Protein AF-A0A932S285-F1 (afdb_monomer_lite)

Secondary structure (DSSP, 8-state):
-PPTT-EEEEEEEEGGGHHHHHHHHTTT---EEEEEETTEEEEEEE----

Sequence (50 aa):
RVAAGGALILSGVLARQAEEVAAAYAPFIQLSVWQEREGWVALHGRKPSA

Foldseek 3Di:
DAAQFGKDKDWFAFLVCQVVVQVVCVVFWRWDFPDDDPRITMIMTTGHND

Radius of gyration: 10.81 Å; chains: 1; bounding box: 24×14×33 Å

pLDDT: mean 92.62, std 4.98, range [67.25, 96.56]

Structure (mmCIF, N/CA/C/O backbone):
data_AF-A0A932S285-F1
#
_entry.id   AF-A0A932S285-F1
#
loop_
_atom_site.group_PDB
_atom_site.id
_atom_site.type_symbol
_atom_site.label_atom_id
_atom_site.label_alt_id
_atom_site.label_comp_id
_atom_site.label_as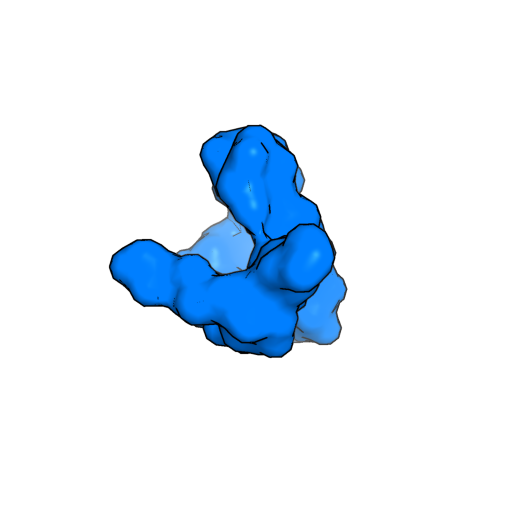ym_id
_atom_site.label_entity_id
_atom_site.label_seq_id
_atom_site.pdbx_PDB_ins_code
_atom_site.Cartn_x
_atom_site.Cartn_y
_atom_site.Cartn_z
_atom_site.occupancy
_atom_site.B_iso_or_equiv
_atom_site.auth_seq_id
_atom_site.auth_comp_id
_atom_site.auth_asym_id
_atom_site.auth_atom_id
_atom_site.pdbx_PDB_model_num
ATOM 1 N N . ARG A 1 1 ? 12.954 8.309 -4.730 1.00 76.81 1 ARG A N 1
ATOM 2 C CA . ARG A 1 1 ? 12.357 7.521 -5.842 1.00 76.81 1 ARG A CA 1
ATOM 3 C C . ARG A 1 1 ? 12.802 6.072 -5.689 1.00 76.81 1 ARG A C 1
ATOM 5 O O . ARG A 1 1 ? 13.968 5.864 -5.394 1.00 76.81 1 ARG A O 1
ATOM 12 N N . VAL A 1 2 ? 11.904 5.102 -5.866 1.00 86.50 2 VAL A N 1
ATOM 13 C CA . VAL A 1 2 ? 12.230 3.665 -5.790 1.00 86.50 2 VAL A CA 1
ATOM 14 C C . VAL A 1 2 ? 12.864 3.218 -7.113 1.00 86.50 2 VAL A C 1
ATOM 16 O O . VAL A 1 2 ? 12.405 3.629 -8.190 1.00 86.50 2 VAL A O 1
ATOM 19 N N . ALA A 1 3 ? 13.934 2.424 -7.037 1.00 90.06 3 ALA A N 1
ATOM 20 C CA . ALA A 1 3 ? 14.568 1.818 -8.207 1.00 90.06 3 ALA A CA 1
ATOM 21 C C . ALA A 1 3 ? 13.628 0.805 -8.885 1.00 90.06 3 ALA A C 1
ATOM 23 O O . ALA A 1 3 ? 12.688 0.311 -8.262 1.00 90.06 3 ALA A O 1
ATOM 24 N N . ALA A 1 4 ? 13.866 0.513 -10.163 1.00 90.88 4 ALA A N 1
ATOM 25 C CA . ALA A 1 4 ? 13.215 -0.596 -10.862 1.00 90.88 4 ALA A CA 1
ATOM 26 C C . ALA A 1 4 ? 13.324 -1.894 -10.039 1.00 90.88 4 ALA A C 1
ATOM 28 O O . ALA A 1 4 ? 14.402 -2.218 -9.544 1.00 90.88 4 ALA A O 1
ATOM 29 N N . GLY A 1 5 ? 12.203 -2.589 -9.824 1.00 91.94 5 GLY A N 1
ATOM 30 C CA . GLY A 1 5 ? 12.151 -3.821 -9.026 1.00 91.94 5 GLY A CA 1
ATOM 31 C C . GLY A 1 5 ? 12.267 -3.624 -7.511 1.00 91.94 5 GLY A C 1
ATOM 32 O O . GLY A 1 5 ? 12.169 -4.594 -6.757 1.00 91.94 5 GLY A O 1
ATOM 33 N N . GLY A 1 6 ? 12.45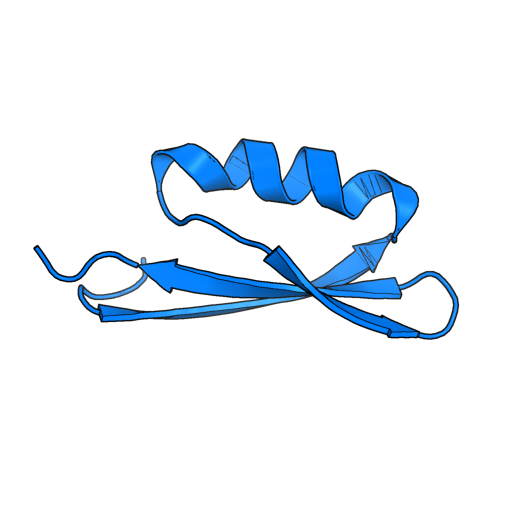3 -2.387 -7.045 1.00 94.12 6 GLY A N 1
ATOM 34 C CA . GLY A 1 6 ? 12.548 -2.062 -5.626 1.00 94.12 6 GLY A CA 1
ATOM 35 C C . GLY A 1 6 ? 11.205 -2.180 -4.905 1.00 94.12 6 GLY A C 1
ATOM 36 O O . GLY 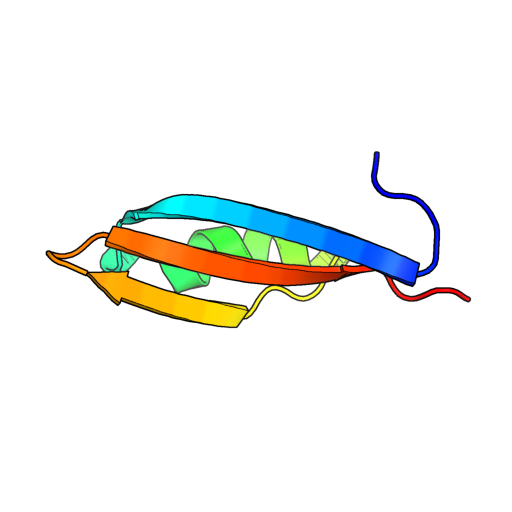A 1 6 ? 10.141 -1.958 -5.487 1.00 94.12 6 GLY A O 1
ATOM 37 N N . ALA A 1 7 ? 11.256 -2.514 -3.616 1.00 94.12 7 ALA A N 1
ATOM 38 C CA . ALA A 1 7 ? 10.086 -2.540 -2.745 1.00 94.12 7 A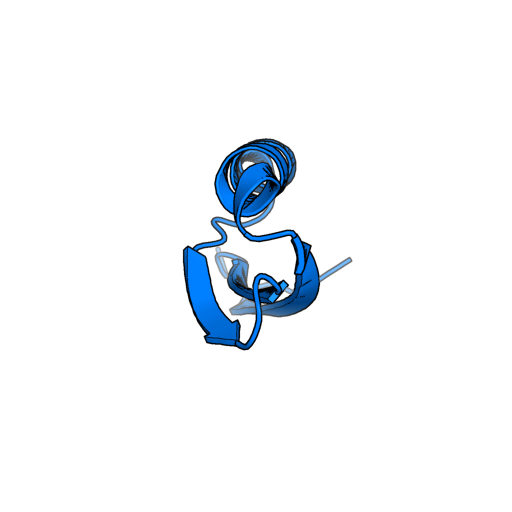LA A CA 1
ATOM 39 C C . ALA A 1 7 ? 9.829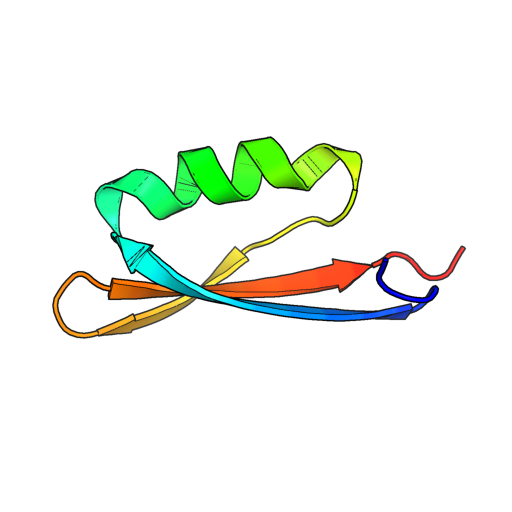 -1.161 -2.116 1.00 94.12 7 ALA A C 1
ATOM 41 O O . ALA A 1 7 ? 10.765 -0.423 -1.805 1.00 94.12 7 ALA A O 1
ATOM 42 N N . LEU A 1 8 ? 8.555 -0.842 -1.906 1.00 94.31 8 LEU A N 1
ATOM 43 C CA . LEU A 1 8 ? 8.085 0.284 -1.110 1.00 94.31 8 LEU A CA 1
ATOM 44 C C . LEU A 1 8 ? 7.159 -0.245 -0.018 1.00 94.31 8 LEU A C 1
ATOM 46 O O . LEU A 1 8 ? 6.252 -1.027 -0.299 1.00 94.31 8 LEU A O 1
ATOM 50 N N . ILE A 1 9 ? 7.386 0.202 1.213 1.00 94.31 9 ILE A N 1
ATOM 51 C CA . ILE A 1 9 ? 6.540 -0.096 2.367 1.00 94.31 9 ILE A CA 1
ATOM 52 C C . ILE A 1 9 ? 6.142 1.243 2.985 1.00 94.31 9 ILE A C 1
ATOM 54 O O . ILE A 1 9 ? 7.009 2.072 3.260 1.00 94.31 9 ILE A O 1
ATOM 58 N N . LEU A 1 10 ? 4.844 1.455 3.187 1.00 93.50 10 LEU A N 1
ATOM 59 C CA . LEU A 1 10 ? 4.295 2.607 3.895 1.00 93.50 10 LEU A CA 1
ATOM 60 C C . LEU A 1 10 ? 3.597 2.104 5.156 1.00 93.50 10 LEU A C 1
ATOM 62 O O . LEU A 1 10 ? 2.553 1.467 5.076 1.00 93.50 10 LEU A O 1
ATOM 66 N N . SER A 1 11 ? 4.173 2.375 6.321 1.00 93.31 11 SER A N 1
ATOM 67 C CA . SER A 1 11 ? 3.568 2.066 7.619 1.00 93.31 11 SER A CA 1
ATOM 68 C C . SER A 1 11 ? 2.890 3.293 8.218 1.00 93.31 11 SER A C 1
ATOM 70 O O . SER A 1 11 ? 3.316 4.416 7.956 1.00 93.31 11 SER A O 1
ATOM 72 N N . GLY A 1 12 ? 1.907 3.080 9.094 1.00 94.31 12 GLY A N 1
ATOM 73 C CA . GLY A 1 12 ? 1.252 4.179 9.809 1.00 94.31 12 GLY A CA 1
ATOM 74 C C . GLY A 1 12 ? 0.183 4.875 8.970 1.00 94.31 12 GLY A C 1
ATOM 75 O O . GLY A 1 12 ? -0.070 6.062 9.147 1.00 94.31 12 GLY A O 1
ATOM 76 N N . VAL A 1 13 ? -0.446 4.145 8.051 1.00 94.06 13 VAL A N 1
ATOM 77 C CA . VAL A 1 13 ? -1.641 4.614 7.346 1.00 94.06 13 VAL A CA 1
ATOM 78 C C . VAL A 1 13 ? -2.853 4.199 8.171 1.00 94.06 13 VAL A C 1
ATOM 80 O O . VAL A 1 13 ? -2.919 3.060 8.618 1.00 94.06 13 VAL A O 1
ATOM 83 N N . LEU A 1 14 ? -3.814 5.089 8.412 1.00 95.88 14 LEU A N 1
ATOM 84 C CA . LEU A 1 14 ? -5.063 4.680 9.063 1.00 95.88 14 LEU A CA 1
ATOM 85 C C . LEU A 1 14 ? -5.825 3.724 8.137 1.00 95.88 14 LEU A C 1
ATOM 87 O O . LEU A 1 14 ? -5.941 4.004 6.947 1.00 95.88 14 LEU A O 1
ATOM 91 N N . ALA A 1 15 ? -6.392 2.640 8.670 1.00 93.44 15 ALA A N 1
ATOM 92 C CA . ALA A 1 15 ? -7.071 1.605 7.879 1.00 93.44 15 ALA A CA 1
ATOM 93 C C . ALA A 1 15 ? -8.147 2.184 6.945 1.00 93.44 15 ALA A C 1
ATOM 95 O O . ALA A 1 15 ? -8.199 1.868 5.761 1.00 93.44 15 ALA A O 1
ATOM 96 N N . ARG A 1 16 ? -8.920 3.154 7.443 1.00 94.69 16 ARG A N 1
ATOM 97 C CA . ARG A 1 16 ? -9.944 3.883 6.672 1.00 94.69 16 ARG A CA 1
ATOM 98 C C . ARG A 1 16 ? -9.408 4.707 5.490 1.00 94.69 16 ARG A C 1
ATOM 100 O O . ARG A 1 16 ? -10.189 5.109 4.643 1.00 94.69 16 ARG A O 1
ATOM 107 N N . GLN A 1 17 ? -8.110 5.009 5.465 1.00 95.25 17 GLN A N 1
ATOM 108 C CA . GLN A 1 17 ? -7.438 5.775 4.406 1.00 95.25 17 GLN A CA 1
ATOM 109 C C . GLN A 1 17 ? -6.570 4.884 3.507 1.00 95.25 17 GLN A C 1
ATOM 111 O O . GLN A 1 17 ? -5.945 5.382 2.574 1.00 95.25 17 GLN A O 1
ATOM 116 N N . ALA A 1 18 ? -6.504 3.578 3.781 1.00 93.44 18 ALA A N 1
ATOM 117 C CA . ALA A 1 18 ? -5.629 2.648 3.077 1.00 93.44 18 ALA A CA 1
ATOM 118 C C . ALA A 1 18 ? -5.861 2.664 1.561 1.00 93.44 18 ALA A C 1
ATOM 120 O O . ALA A 1 18 ? -4.903 2.753 0.795 1.00 93.44 18 ALA A O 1
ATOM 121 N N . GLU A 1 19 ? -7.126 2.629 1.138 1.00 92.94 19 GLU A N 1
ATOM 122 C CA . GLU A 1 19 ? -7.503 2.639 -0.277 1.00 92.94 19 GLU A CA 1
ATOM 123 C C . GLU A 1 19 ? -7.168 3.965 -0.961 1.00 92.94 19 GLU A C 1
ATOM 125 O O . GLU A 1 19 ? -6.613 3.964 -2.057 1.00 92.94 19 GLU A O 1
ATOM 130 N N . GLU A 1 20 ? -7.435 5.095 -0.305 1.00 94.94 20 GLU A N 1
ATOM 131 C CA . GLU A 1 20 ? -7.124 6.426 -0.838 1.00 94.94 20 GLU A CA 1
ATOM 132 C C . GLU A 1 20 ? -5.610 6.602 -1.029 1.00 94.94 20 GLU A C 1
ATOM 134 O O . GLU A 1 20 ? -5.150 7.050 -2.082 1.00 94.94 20 GLU A O 1
ATOM 139 N N . VAL A 1 21 ? -4.817 6.166 -0.043 1.00 93.94 21 VAL A N 1
ATOM 140 C CA . VAL A 1 21 ? -3.353 6.184 -0.131 1.00 93.94 21 VAL A CA 1
ATOM 141 C C . VAL A 1 21 ? -2.865 5.237 -1.228 1.00 93.94 21 VAL A C 1
ATOM 143 O O . VAL A 1 21 ? -2.017 5.623 -2.030 1.00 93.94 21 VAL A O 1
ATOM 146 N N . ALA A 1 22 ? -3.398 4.018 -1.317 1.00 94.06 22 ALA A N 1
ATOM 147 C CA . ALA A 1 22 ? -3.028 3.082 -2.375 1.00 94.06 22 ALA A CA 1
ATOM 148 C C . ALA A 1 22 ? -3.356 3.635 -3.775 1.00 94.06 22 ALA A C 1
ATOM 150 O O . ALA A 1 22 ? -2.518 3.556 -4.675 1.00 94.06 22 ALA A O 1
ATOM 151 N N . ALA A 1 23 ? -4.523 4.262 -3.948 1.00 94.75 23 ALA A N 1
ATOM 152 C CA . ALA A 1 23 ? -4.945 4.884 -5.200 1.00 94.75 23 ALA A CA 1
ATOM 153 C C . ALA A 1 23 ? -4.047 6.066 -5.598 1.00 94.75 23 ALA A C 1
ATOM 155 O O . ALA A 1 23 ? -3.667 6.181 -6.763 1.00 94.75 23 ALA A O 1
ATOM 156 N N . ALA A 1 24 ? -3.636 6.901 -4.639 1.00 94.62 24 ALA A N 1
ATOM 157 C CA . ALA A 1 24 ? -2.704 8.001 -4.891 1.00 94.62 24 ALA A CA 1
ATOM 158 C C . ALA A 1 24 ? -1.329 7.511 -5.388 1.00 94.62 24 ALA A C 1
ATOM 160 O O . ALA A 1 24 ? -0.676 8.183 -6.189 1.00 94.62 24 ALA A O 1
ATOM 161 N N . TYR A 1 25 ? -0.891 6.329 -4.940 1.00 92.69 25 TYR A N 1
ATOM 162 C CA . TYR A 1 25 ? 0.376 5.724 -5.359 1.00 92.69 25 TYR A CA 1
ATOM 163 C C . TYR A 1 25 ? 0.271 4.855 -6.618 1.00 92.69 25 TYR A C 1
ATOM 165 O O . TYR A 1 25 ? 1.297 4.642 -7.270 1.00 92.69 25 TYR A O 1
ATOM 173 N N . ALA A 1 26 ? -0.932 4.421 -7.007 1.00 91.75 26 ALA A N 1
ATOM 174 C CA . ALA A 1 26 ? -1.175 3.530 -8.143 1.00 91.75 26 ALA A CA 1
ATOM 175 C C . ALA A 1 26 ? -0.481 3.934 -9.466 1.00 91.75 26 ALA A C 1
ATOM 177 O O . ALA A 1 26 ? 0.021 3.032 -10.140 1.00 91.75 26 ALA A O 1
ATOM 178 N N . PRO A 1 27 ? -0.352 5.230 -9.841 1.00 91.75 27 PRO A N 1
ATOM 179 C CA . PRO A 1 27 ? 0.368 5.627 -11.059 1.00 91.75 27 PRO A CA 1
ATOM 180 C C . PRO A 1 27 ? 1.870 5.308 -11.040 1.00 91.75 27 PRO A C 1
ATOM 182 O O . PRO A 1 27 ? 2.510 5.257 -12.087 1.00 91.75 27 PRO A O 1
ATOM 185 N N . PHE A 1 28 ? 2.453 5.129 -9.854 1.00 90.25 28 PHE A N 1
ATOM 186 C CA . PHE A 1 28 ? 3.884 4.901 -9.673 1.00 90.25 28 PHE A CA 1
ATOM 187 C C . PHE A 1 28 ? 4.183 3.463 -9.250 1.00 90.25 28 PHE A C 1
ATOM 189 O O . PHE A 1 28 ? 5.127 2.854 -9.758 1.00 90.25 28 PHE A O 1
ATOM 196 N N . ILE A 1 29 ? 3.429 2.956 -8.270 1.00 94.00 29 ILE A N 1
ATOM 197 C CA . ILE A 1 29 ? 3.600 1.646 -7.643 1.00 94.00 29 ILE A CA 1
ATOM 198 C C . ILE A 1 29 ? 2.229 1.172 -7.159 1.00 94.00 29 ILE A C 1
ATOM 200 O O . ILE A 1 29 ? 1.570 1.862 -6.385 1.00 94.00 29 ILE A O 1
ATOM 204 N N . GLN A 1 30 ? 1.827 -0.035 -7.552 1.00 94.00 30 GLN A N 1
ATOM 205 C CA . GLN A 1 30 ? 0.645 -0.667 -6.973 1.00 94.00 30 GLN A CA 1
ATOM 206 C C . GLN A 1 30 ? 0.939 -1.064 -5.525 1.00 94.00 30 GLN A C 1
ATOM 208 O O . GLN A 1 30 ? 1.841 -1.865 -5.270 1.00 94.00 30 GLN A O 1
ATOM 213 N N . LEU A 1 31 ? 0.193 -0.474 -4.592 1.00 95.44 31 LEU A N 1
ATOM 214 C CA . LEU A 1 31 ? 0.277 -0.771 -3.169 1.00 95.44 31 LEU A CA 1
ATOM 215 C C . LEU A 1 31 ? -0.940 -1.587 -2.727 1.00 95.44 31 LEU A C 1
ATOM 217 O O . LEU A 1 31 ? -2.064 -1.298 -3.127 1.00 95.44 31 LEU A O 1
ATOM 221 N N . SER A 1 32 ? -0.710 -2.568 -1.864 1.00 94.25 32 SER A N 1
ATOM 222 C CA . SER A 1 32 ? -1.731 -3.392 -1.216 1.00 94.25 32 SER A CA 1
ATOM 223 C C . SER A 1 32 ? -1.528 -3.398 0.296 1.00 94.25 32 SER A C 1
ATOM 225 O O . SER A 1 32 ? -0.416 -3.174 0.776 1.00 94.25 32 SER A O 1
ATOM 227 N N . VAL A 1 33 ? -2.588 -3.648 1.066 1.00 94.25 33 VAL A N 1
ATOM 228 C CA . VAL A 1 33 ? -2.478 -3.817 2.522 1.00 94.25 33 VAL A CA 1
ATOM 229 C C . VAL A 1 33 ? -1.682 -5.084 2.816 1.00 94.25 33 VAL A C 1
ATOM 231 O O . VAL A 1 33 ? -2.063 -6.176 2.408 1.00 94.25 33 VAL A O 1
ATOM 234 N N . TRP A 1 34 ? -0.565 -4.924 3.521 1.00 94.38 34 TRP A N 1
ATOM 235 C CA . TRP A 1 34 ? 0.250 -6.031 4.007 1.00 94.38 34 TRP A CA 1
ATOM 236 C C . TRP A 1 34 ? -0.301 -6.568 5.322 1.00 94.38 34 TRP A C 1
ATOM 238 O O . TRP A 1 34 ? -0.446 -7.773 5.504 1.00 94.38 34 TRP A O 1
ATOM 248 N N . GLN A 1 35 ? -0.576 -5.654 6.252 1.00 94.38 35 GLN A N 1
ATOM 249 C CA . GLN A 1 35 ? -1.015 -5.981 7.597 1.00 94.38 35 GLN A CA 1
ATOM 250 C C . GLN A 1 35 ? -1.787 -4.810 8.198 1.00 94.38 35 GLN A C 1
ATOM 252 O O . GLN A 1 35 ? -1.457 -3.654 7.939 1.00 94.38 35 GLN A O 1
ATOM 257 N N . GLU A 1 36 ? -2.764 -5.126 9.043 1.00 94.88 36 GLU A N 1
ATOM 258 C CA . GLU A 1 36 ? -3.503 -4.177 9.873 1.00 94.88 36 GLU A CA 1
ATOM 259 C C . GLU A 1 36 ? -3.320 -4.509 11.360 1.00 94.88 36 GLU A C 1
ATOM 261 O O . GLU A 1 36 ? -3.321 -5.681 11.745 1.00 94.88 36 GLU A O 1
ATOM 266 N N . ARG A 1 37 ? -3.147 -3.484 12.200 1.00 95.00 37 ARG A N 1
ATOM 267 C CA . ARG A 1 37 ? -3.068 -3.573 13.663 1.00 95.00 37 ARG A CA 1
ATOM 268 C C . ARG A 1 37 ? -3.649 -2.312 14.297 1.00 95.00 37 ARG A C 1
ATOM 270 O O . ARG A 1 37 ? -3.179 -1.217 14.013 1.00 95.00 37 ARG A O 1
ATOM 277 N N . GLU A 1 38 ? -4.639 -2.475 15.175 1.00 93.56 38 GLU A N 1
ATOM 278 C CA . GLU A 1 38 ? -5.218 -1.379 15.979 1.00 93.56 38 GLU A CA 1
ATOM 279 C C . GLU A 1 38 ? -5.686 -0.175 15.134 1.00 93.56 38 GLU A C 1
ATOM 281 O O . GLU A 1 38 ? -5.508 0.981 15.510 1.00 93.56 38 GLU A O 1
ATOM 286 N N . GLY A 1 39 ? -6.263 -0.441 13.955 1.00 93.19 39 GLY A N 1
ATOM 287 C CA . GLY A 1 39 ? -6.727 0.597 13.027 1.00 93.19 39 GLY A CA 1
ATOM 288 C C . GLY A 1 39 ? -5.624 1.256 12.189 1.00 93.19 39 GLY A C 1
ATOM 289 O O . GLY A 1 39 ? -5.908 2.192 11.439 1.00 93.19 39 GLY A O 1
ATOM 290 N N . TRP A 1 40 ? -4.388 0.762 12.275 1.00 96.00 40 TRP A N 1
ATOM 291 C CA . TRP A 1 40 ? -3.259 1.165 11.442 1.00 96.00 40 TRP A CA 1
ATOM 292 C C . TRP A 1 40 ? -2.879 0.056 10.474 1.00 96.00 40 TRP A C 1
ATOM 294 O O . TRP A 1 40 ? -2.769 -1.103 10.860 1.00 96.00 40 TRP A O 1
ATOM 304 N N . VAL A 1 41 ? -2.604 0.413 9.227 1.00 96.56 41 VAL A N 1
ATOM 305 C CA . VAL A 1 41 ? -2.152 -0.511 8.195 1.00 96.56 41 VAL A CA 1
ATOM 306 C C . VAL A 1 41 ? -0.734 -0.199 7.745 1.00 96.56 41 VAL A C 1
ATOM 308 O O . VAL A 1 41 ? -0.267 0.947 7.751 1.00 96.56 41 VAL A O 1
ATOM 311 N N . ALA A 1 42 ? -0.059 -1.257 7.320 1.00 95.81 42 ALA A N 1
ATOM 312 C CA . ALA A 1 42 ? 1.106 -1.179 6.468 1.00 95.81 42 ALA A CA 1
ATOM 313 C C . ALA A 1 42 ? 0.680 -1.502 5.036 1.00 95.81 42 ALA A C 1
ATOM 315 O O . ALA A 1 42 ? 0.097 -2.553 4.781 1.00 95.81 42 ALA A O 1
ATOM 316 N N . LEU A 1 43 ? 0.989 -0.611 4.103 1.00 96.25 43 LEU A N 1
ATOM 317 C CA . LEU A 1 43 ? 0.878 -0.851 2.673 1.00 96.25 43 LEU A CA 1
ATOM 318 C C . LEU A 1 43 ? 2.230 -1.320 2.138 1.00 96.25 43 LEU A C 1
ATOM 320 O O . LEU A 1 43 ? 3.276 -0.812 2.543 1.00 96.25 43 LEU A O 1
ATOM 324 N N . HIS A 1 44 ? 2.218 -2.257 1.201 1.00 96.50 44 HIS A N 1
ATOM 325 C CA . HIS A 1 44 ? 3.412 -2.736 0.518 1.00 96.50 44 HIS A CA 1
ATOM 326 C C . HIS A 1 44 ? 3.186 -2.773 -0.987 1.00 96.50 44 HIS A C 1
ATOM 328 O O . HIS A 1 44 ? 2.081 -3.019 -1.459 1.00 96.50 44 HIS A O 1
ATOM 334 N N . GLY A 1 45 ? 4.251 -2.573 -1.749 1.00 95.06 45 GLY A N 1
ATOM 335 C CA . GLY A 1 45 ? 4.239 -2.789 -3.186 1.00 95.06 45 GLY A CA 1
ATOM 336 C C . GLY A 1 45 ? 5.643 -2.867 -3.746 1.00 95.06 45 GLY A C 1
ATOM 337 O O . GLY A 1 45 ? 6.626 -2.523 -3.086 1.00 95.06 45 GLY A O 1
ATOM 338 N N . ARG A 1 46 ? 5.752 -3.342 -4.980 1.00 94.50 46 ARG A N 1
ATOM 339 C CA . ARG A 1 46 ? 7.019 -3.402 -5.704 1.00 94.50 46 ARG A CA 1
ATOM 340 C C . ARG A 1 46 ? 6.889 -2.566 -6.960 1.00 94.50 46 ARG A C 1
ATOM 342 O O . ARG A 1 46 ? 5.930 -2.717 -7.711 1.00 94.50 46 ARG A O 1
ATOM 349 N N . LYS A 1 47 ? 7.855 -1.679 -7.186 1.00 92.56 47 LYS A N 1
ATOM 350 C CA . LYS A 1 47 ? 7.909 -0.927 -8.432 1.00 92.56 47 LYS A CA 1
ATOM 351 C C . LYS A 1 47 ? 8.165 -1.914 -9.575 1.00 92.56 47 LYS A C 1
ATOM 353 O O . LYS A 1 47 ? 9.106 -2.705 -9.455 1.00 92.56 47 LYS A O 1
ATOM 358 N N . PRO A 1 48 ? 7.389 -1.867 -10.670 1.00 87.94 48 PRO A N 1
ATOM 359 C CA . PRO A 1 48 ? 7.685 -2.660 -11.855 1.00 87.94 48 PRO A CA 1
ATOM 360 C C . PRO A 1 48 ? 9.140 -2.445 -12.281 1.00 87.94 48 PRO A C 1
ATOM 362 O O . PRO A 1 48 ? 9.638 -1.315 -12.239 1.00 87.94 48 PRO A O 1
ATOM 365 N N . SER A 1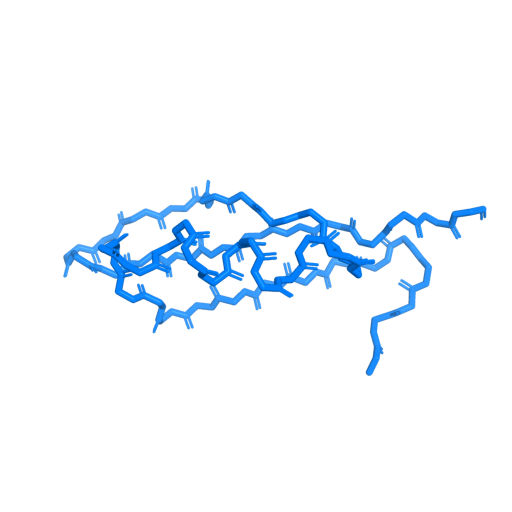 49 ? 9.841 -3.524 -12.628 1.00 82.44 49 SER A N 1
ATOM 366 C CA . SER A 1 49 ? 11.237 -3.411 -13.058 1.00 82.44 49 SER A CA 1
ATOM 367 C C . SER A 1 49 ? 11.371 -2.711 -14.409 1.00 82.44 49 SER A C 1
ATOM 369 O O . SER A 1 49 ? 12.269 -1.888 -14.535 1.00 82.44 49 SER A O 1
ATOM 371 N N . ALA A 1 50 ? 10.424 -2.934 -15.330 1.00 67.25 50 ALA A N 1
ATOM 372 C CA . ALA A 1 50 ? 10.611 -2.718 -16.770 1.00 67.25 50 ALA A CA 1
ATOM 373 C C . ALA A 1 50 ? 11.809 -3.508 -17.329 1.00 67.25 50 ALA A C 1
ATOM 375 O O . ALA A 1 50 ? 12.905 -3.487 -16.726 1.00 67.25 50 ALA A O 1
#